Protein AF-A0A3L9I857-F1 (afdb_monomer)

Organism: Escherichia coli (NCBI:txid562)

Structure (mmCIF, N/CA/C/O backbone):
data_AF-A0A3L9I857-F1
#
_entry.id   AF-A0A3L9I857-F1
#
loop_
_atom_site.group_PDB
_atom_site.id
_atom_site.type_symbol
_atom_site.label_atom_id
_atom_site.label_alt_id
_atom_site.label_comp_id
_atom_site.label_asym_id
_atom_site.label_entity_id
_atom_site.label_seq_id
_atom_site.pdbx_PDB_ins_code
_atom_site.Cartn_x
_atom_site.Cartn_y
_atom_site.Cartn_z
_atom_site.occupancy
_atom_site.B_iso_or_equiv
_atom_site.auth_seq_id
_atom_site.auth_comp_id
_atom_site.auth_asym_id
_atom_site.auth_atom_id
_atom_site.pdbx_PDB_model_num
ATOM 1 N N . LEU A 1 1 ? 0.144 4.232 2.025 1.00 64.94 1 LEU A N 1
ATOM 2 C CA . LEU A 1 1 ? 0.480 4.377 3.456 1.00 64.94 1 LEU A CA 1
ATOM 3 C C . LEU A 1 1 ? 1.891 3.867 3.713 1.00 64.94 1 LEU A C 1
ATOM 5 O O . LEU A 1 1 ? 2.197 2.730 3.366 1.00 64.94 1 LEU A O 1
ATOM 9 N N . SER A 1 2 ? 2.730 4.739 4.273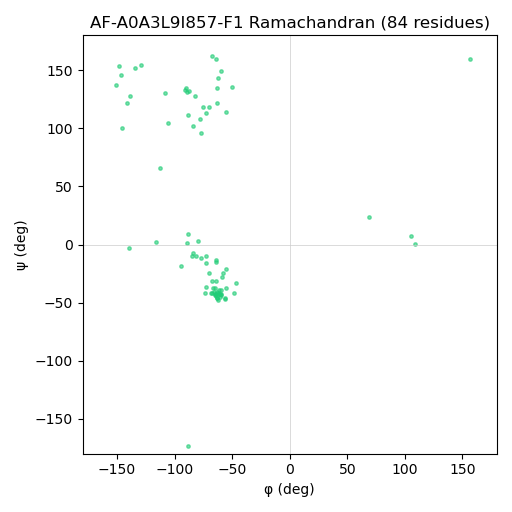 1.00 63.50 2 SER A N 1
ATOM 10 C CA . SER A 1 2 ? 4.142 4.531 4.629 1.00 63.50 2 SER A CA 1
ATOM 11 C C . SER A 1 2 ? 4.317 3.949 6.045 1.00 63.50 2 SER A C 1
ATOM 13 O O . SER A 1 2 ? 3.341 3.578 6.701 1.00 63.50 2 SER A O 1
ATOM 15 N N . ALA A 1 3 ? 5.571 3.849 6.508 1.00 56.59 3 ALA A N 1
ATOM 16 C CA . ALA A 1 3 ? 5.925 3.494 7.884 1.00 56.59 3 ALA A CA 1
ATOM 17 C C . ALA A 1 3 ? 5.157 4.357 8.910 1.00 56.59 3 ALA A C 1
ATOM 19 O O . ALA A 1 3 ? 5.046 5.569 8.732 1.00 56.59 3 ALA A O 1
ATOM 20 N N . GLY A 1 4 ? 4.626 3.729 9.969 1.00 64.75 4 GLY A N 1
ATOM 21 C CA . GLY A 1 4 ? 3.883 4.404 11.047 1.00 64.75 4 GLY A CA 1
ATOM 22 C C . GLY A 1 4 ? 2.367 4.158 11.093 1.00 64.75 4 GLY A C 1
ATOM 23 O O . GLY A 1 4 ? 1.713 4.664 12.004 1.00 64.75 4 GLY A O 1
ATOM 24 N N . ARG A 1 5 ? 1.790 3.350 10.183 1.00 74.50 5 ARG A N 1
ATOM 25 C CA . ARG A 1 5 ? 0.344 3.021 10.212 1.00 74.50 5 ARG A CA 1
ATOM 26 C C . ARG A 1 5 ? -0.125 2.375 11.518 1.00 74.50 5 ARG A C 1
ATOM 28 O O . ARG A 1 5 ? -1.289 2.513 11.862 1.00 74.50 5 ARG A O 1
ATOM 35 N N . GLU A 1 6 ? 0.770 1.723 12.259 1.00 68.69 6 GLU A N 1
ATOM 36 C CA . GLU A 1 6 ? 0.458 1.121 13.564 1.00 68.69 6 GLU A CA 1
ATOM 37 C C . GLU A 1 6 ? -0.063 2.138 14.587 1.00 68.69 6 GLU A C 1
ATOM 39 O O . GLU A 1 6 ? -0.830 1.782 15.475 1.00 68.69 6 GLU A O 1
ATOM 44 N N . GLN A 1 7 ? 0.331 3.407 14.456 1.00 74.19 7 GLN A N 1
ATOM 45 C CA . GLN A 1 7 ? -0.123 4.484 15.337 1.00 74.19 7 GLN A CA 1
ATOM 46 C C . GLN A 1 7 ? -1.469 5.079 14.888 1.00 74.19 7 GLN A C 1
ATOM 48 O O . GLN A 1 7 ? -2.065 5.873 15.615 1.00 74.19 7 GLN A O 1
ATOM 53 N N . MET A 1 8 ? -1.959 4.716 13.697 1.00 81.12 8 MET A N 1
ATOM 54 C CA . MET A 1 8 ? -3.248 5.160 13.169 1.00 81.12 8 MET A CA 1
ATOM 55 C C . MET A 1 8 ? -4.341 4.169 13.558 1.00 81.12 8 MET A C 1
ATOM 57 O O . MET A 1 8 ? -4.200 2.964 13.353 1.00 81.12 8 MET A O 1
ATOM 61 N N . ASN A 1 9 ? -5.463 4.685 14.057 1.00 85.44 9 ASN A N 1
ATOM 62 C CA . ASN A 1 9 ? -6.651 3.864 14.263 1.00 85.44 9 ASN A CA 1
ATOM 63 C C . ASN A 1 9 ? -7.250 3.406 12.917 1.00 85.44 9 ASN A C 1
ATOM 65 O O . ASN A 1 9 ? -6.963 3.964 11.853 1.00 85.44 9 ASN A O 1
ATOM 69 N N . GLU A 1 10 ? -8.096 2.378 12.972 1.00 85.69 10 GLU A N 1
ATOM 70 C CA . GLU A 1 10 ? -8.729 1.770 11.795 1.00 85.69 10 GLU A CA 1
ATOM 71 C C . GLU A 1 10 ? -9.503 2.802 10.954 1.00 85.69 10 GLU A C 1
ATOM 73 O O . GLU A 1 10 ? -9.461 2.770 9.724 1.00 85.69 10 GLU A 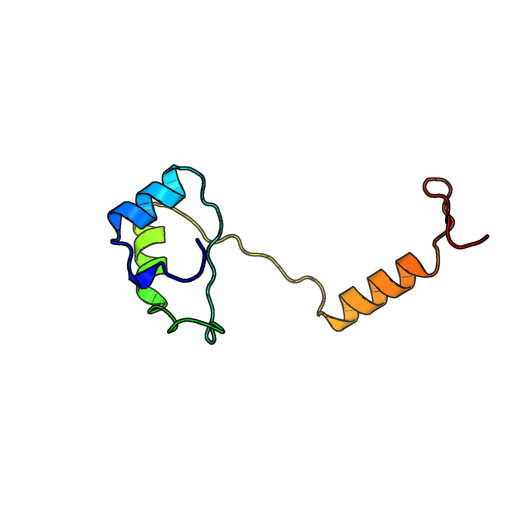O 1
ATOM 78 N N . GLN A 1 11 ? -10.158 3.766 11.608 1.00 88.62 11 GLN A N 1
ATOM 79 C CA . GLN A 1 11 ? -10.950 4.807 10.953 1.00 88.62 11 GLN A CA 1
ATOM 80 C C . GLN A 1 11 ? -10.074 5.767 10.139 1.00 88.62 11 GLN A C 1
ATOM 82 O O . GLN A 1 11 ? -10.424 6.127 9.016 1.00 88.62 11 GLN A O 1
ATOM 87 N N . THR A 1 12 ? -8.922 6.166 10.679 1.00 88.38 12 THR A N 1
ATOM 88 C CA . THR A 1 12 ? -7.952 7.014 9.981 1.00 88.38 12 THR A CA 1
ATOM 89 C C . THR A 1 12 ? -7.386 6.289 8.768 1.00 88.38 12 THR A C 1
ATOM 91 O O . THR A 1 12 ? -7.317 6.880 7.693 1.00 88.38 12 THR A O 1
ATOM 94 N N . GLN A 1 13 ? -7.052 5.002 8.900 1.00 87.62 13 GLN A N 1
ATOM 95 C CA . GLN A 1 13 ? -6.576 4.210 7.765 1.00 87.62 13 GLN A CA 1
ATOM 96 C C . GLN A 1 13 ? -7.649 4.086 6.676 1.00 87.62 13 GLN A C 1
ATOM 98 O O . GLN A 1 13 ? -7.359 4.344 5.508 1.00 87.62 13 GLN A O 1
ATOM 103 N N . ALA A 1 14 ? -8.897 3.783 7.051 1.00 88.56 14 ALA A N 1
ATOM 104 C CA . ALA A 1 14 ? -10.028 3.748 6.126 1.00 88.56 14 ALA A CA 1
ATOM 105 C C . ALA A 1 14 ? -10.216 5.079 5.386 1.00 88.56 14 ALA A C 1
ATOM 107 O O . ALA A 1 14 ? -10.347 5.095 4.162 1.00 88.56 14 ALA A O 1
ATOM 108 N N . MET A 1 15 ? -10.159 6.197 6.114 1.00 88.88 15 MET A N 1
ATOM 109 C CA . MET A 1 15 ? -10.255 7.531 5.530 1.00 88.88 15 MET A CA 1
ATOM 110 C C . MET A 1 15 ? -9.117 7.801 4.540 1.00 88.88 15 MET A C 1
ATOM 112 O O . MET A 1 15 ? -9.372 8.374 3.487 1.00 88.88 15 MET A O 1
ATOM 116 N N . CYS A 1 16 ? -7.885 7.360 4.819 1.00 89.19 16 CYS A N 1
ATOM 117 C CA . CYS A 1 16 ? -6.777 7.493 3.871 1.00 89.19 16 CYS A CA 1
ATOM 118 C C . CYS A 1 16 ? -7.055 6.767 2.548 1.00 89.19 16 CYS A C 1
ATOM 120 O O . CYS A 1 16 ? -6.801 7.340 1.490 1.00 89.19 16 CYS A O 1
ATOM 122 N N . PHE A 1 17 ? -7.599 5.545 2.585 1.00 87.50 17 PHE A N 1
ATOM 123 C CA . PHE A 1 17 ? -7.984 4.829 1.362 1.00 87.50 17 PHE A CA 1
ATOM 124 C C . PHE A 1 17 ? -9.122 5.530 0.619 1.00 87.50 17 PHE A C 1
ATOM 126 O O . PHE A 1 17 ? -9.041 5.712 -0.594 1.00 87.50 17 PHE A O 1
ATOM 133 N N . MET A 1 18 ? -10.145 5.999 1.339 1.00 86.25 18 MET A N 1
ATOM 134 C CA . MET A 1 18 ? -11.246 6.768 0.744 1.00 86.25 18 MET A CA 1
ATOM 135 C C . MET A 1 18 ? -10.777 8.104 0.147 1.00 86.25 18 MET A C 1
ATOM 137 O O . MET A 1 18 ? -11.328 8.557 -0.851 1.00 86.25 18 MET A O 1
ATOM 141 N N . ALA A 1 19 ? -9.739 8.716 0.722 1.00 90.25 19 ALA A N 1
ATOM 142 C CA . ALA A 1 19 ? -9.113 9.944 0.236 1.00 90.25 19 ALA A CA 1
ATOM 143 C C . ALA A 1 19 ? -8.138 9.721 -0.940 1.00 90.25 19 ALA A C 1
ATOM 145 O O . ALA A 1 19 ? -7.516 10.678 -1.400 1.00 90.25 19 ALA A O 1
ATOM 146 N N . GLY A 1 20 ? -7.998 8.486 -1.436 1.00 85.62 20 GLY A N 1
ATOM 147 C CA . GLY A 1 20 ? -7.214 8.172 -2.634 1.00 85.62 20 GLY A CA 1
ATOM 148 C C . GLY A 1 20 ? -5.863 7.503 -2.379 1.00 85.62 20 GLY A C 1
ATOM 149 O O . GLY A 1 20 ? -5.101 7.307 -3.326 1.00 85.62 20 GLY A O 1
ATOM 150 N N . ALA A 1 21 ? -5.541 7.113 -1.141 1.00 86.88 21 ALA A N 1
ATOM 151 C CA . ALA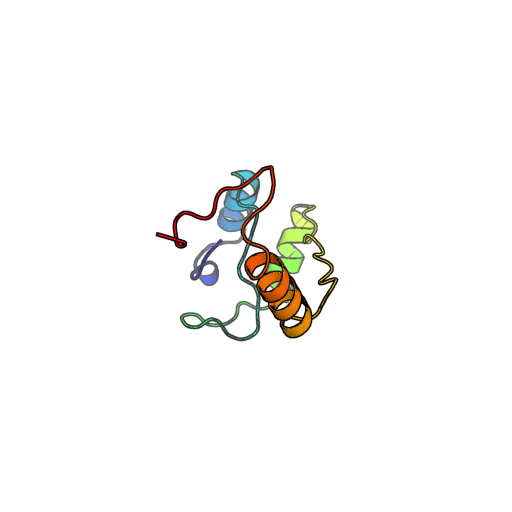 A 1 21 ? -4.405 6.223 -0.923 1.00 86.88 21 ALA A CA 1
ATOM 152 C C . ALA A 1 21 ? -4.678 4.872 -1.608 1.00 86.88 21 ALA A C 1
ATOM 154 O O . ALA A 1 21 ? -5.652 4.198 -1.295 1.00 86.88 21 ALA A O 1
ATOM 155 N N . ASN A 1 22 ? -3.804 4.468 -2.527 1.00 84.31 22 ASN A N 1
ATOM 156 C CA . ASN A 1 22 ? -3.976 3.280 -3.375 1.00 84.31 22 ASN A CA 1
ATOM 157 C C . ASN A 1 22 ? -2.912 2.193 -3.143 1.00 84.31 22 ASN A C 1
ATOM 159 O O . ASN A 1 22 ? -2.884 1.186 -3.841 1.00 84.31 22 ASN A O 1
ATOM 163 N N . SER A 1 23 ? -2.001 2.406 -2.197 1.00 83.06 23 SER A N 1
ATOM 164 C CA . SER A 1 23 ? -0.871 1.514 -1.937 1.00 83.06 23 SER A CA 1
ATOM 165 C C . SER A 1 23 ? -0.535 1.492 -0.453 1.00 83.06 23 SER A C 1
ATOM 167 O O . SER A 1 23 ? -0.659 2.512 0.229 1.00 83.06 23 SER A O 1
ATOM 169 N N . ILE A 1 24 ? -0.087 0.347 0.060 1.00 79.56 24 ILE A N 1
ATOM 170 C CA . ILE A 1 24 ? 0.497 0.209 1.399 1.00 79.56 24 ILE A CA 1
ATOM 171 C C . ILE A 1 24 ? 1.761 -0.635 1.339 1.00 79.56 24 ILE A C 1
ATOM 173 O O . ILE A 1 24 ? 1.883 -1.505 0.481 1.00 79.56 24 ILE A O 1
ATOM 177 N N . PHE A 1 25 ? 2.687 -0.397 2.266 1.00 75.50 25 PHE A N 1
ATOM 178 C CA . PHE A 1 25 ? 3.841 -1.276 2.438 1.00 75.50 25 PHE A CA 1
ATOM 179 C C . PHE A 1 25 ? 3.472 -2.492 3.283 1.00 75.50 25 PHE A C 1
ATOM 181 O O . PHE A 1 25 ? 2.962 -2.355 4.397 1.00 75.50 25 PHE A O 1
ATOM 188 N N . TYR A 1 26 ? 3.770 -3.669 2.752 1.00 66.69 26 TYR A N 1
ATOM 189 C CA . TYR A 1 26 ? 3.409 -4.963 3.312 1.00 66.69 26 TYR A CA 1
ATOM 190 C C . TYR A 1 26 ? 4.605 -5.911 3.157 1.00 66.69 26 TYR A C 1
ATOM 192 O O . TYR A 1 26 ? 5.154 -6.004 2.060 1.00 66.69 26 TYR A O 1
ATOM 200 N N . GLY A 1 27 ? 5.057 -6.567 4.232 1.00 59.38 27 GLY A N 1
ATOM 201 C CA . GLY A 1 27 ? 6.153 -7.539 4.150 1.00 59.38 27 GLY A CA 1
ATOM 202 C C . GLY A 1 27 ? 6.913 -7.779 5.457 1.00 59.38 27 GLY A C 1
ATOM 203 O O . GLY A 1 27 ? 6.927 -6.947 6.355 1.00 59.38 27 GLY A O 1
ATOM 204 N N . CYS A 1 28 ? 7.611 -8.917 5.526 1.00 52.59 28 CYS A N 1
ATOM 205 C CA . CYS A 1 28 ? 8.213 -9.480 6.744 1.00 52.59 28 CYS A CA 1
ATOM 206 C C . CYS A 1 28 ? 9.320 -8.636 7.401 1.00 52.59 28 CYS A C 1
ATOM 208 O O . CYS A 1 28 ? 9.734 -8.934 8.520 1.00 52.59 28 CYS A O 1
ATOM 210 N N . LYS A 1 29 ? 9.849 -7.618 6.713 1.00 47.81 29 LYS A N 1
ATOM 211 C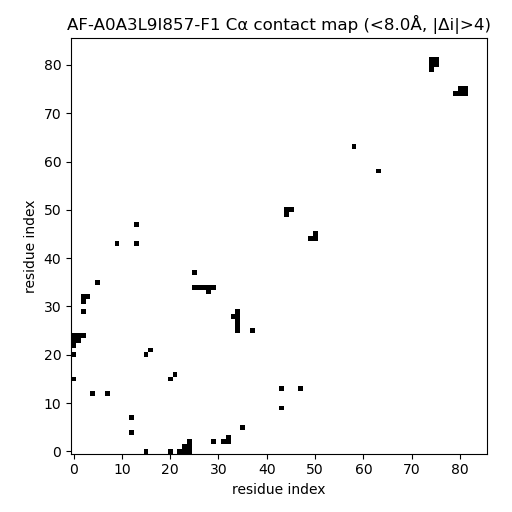 CA . LYS A 1 29 ? 10.958 -6.799 7.206 1.00 47.81 29 LYS A CA 1
ATOM 212 C C . LYS A 1 29 ? 10.801 -5.357 6.741 1.00 47.81 29 LYS A C 1
ATOM 214 O O . LYS A 1 29 ? 11.143 -5.014 5.613 1.00 47.81 29 LYS A O 1
ATOM 219 N N . LEU A 1 30 ? 10.311 -4.508 7.634 1.00 56.50 30 LEU A N 1
ATOM 220 C CA . LEU A 1 30 ? 10.392 -3.061 7.477 1.00 56.50 30 LEU A CA 1
ATOM 221 C C . LEU A 1 30 ? 11.732 -2.605 8.074 1.00 56.50 30 LEU A C 1
ATOM 223 O O . LEU A 1 30 ? 12.101 -3.004 9.175 1.00 56.50 30 LEU A O 1
ATOM 227 N N . LEU A 1 31 ? 12.486 -1.780 7.342 1.00 56.44 31 LEU A N 1
ATOM 228 C CA . LEU A 1 31 ? 13.802 -1.275 7.775 1.00 56.44 31 LEU A CA 1
ATOM 229 C C . LEU A 1 31 ? 13.730 -0.377 9.026 1.00 56.44 31 LEU A C 1
ATOM 231 O O . LEU A 1 31 ? 14.757 -0.103 9.637 1.00 56.44 31 LEU A O 1
ATOM 235 N N . THR A 1 32 ? 12.535 0.096 9.392 1.00 52.19 32 THR A N 1
ATOM 236 C CA . THR A 1 32 ? 12.341 1.160 10.390 1.00 52.19 32 THR A CA 1
ATOM 237 C C . THR A 1 32 ? 11.163 0.943 11.346 1.00 52.19 32 THR A 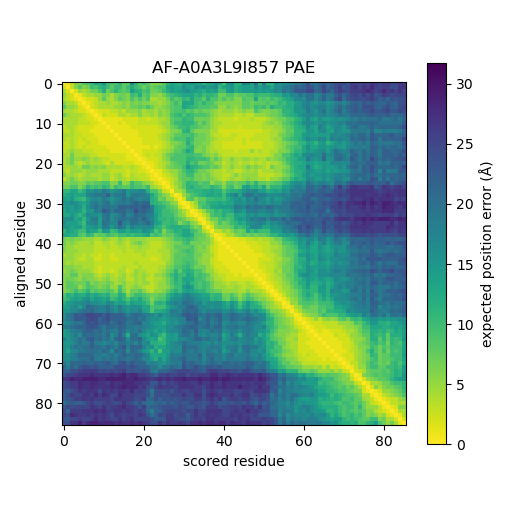C 1
ATOM 239 O O . THR A 1 32 ? 10.945 1.778 12.217 1.00 52.19 32 THR A O 1
ATOM 242 N N . THR A 1 33 ? 10.368 -0.122 11.202 1.00 51.66 33 THR A N 1
ATOM 243 C CA . THR A 1 33 ? 9.153 -0.343 12.019 1.00 51.66 33 THR A CA 1
ATOM 244 C C . THR A 1 33 ? 8.886 -1.838 12.232 1.00 51.66 33 THR A C 1
ATOM 246 O O . THR A 1 33 ? 9.329 -2.646 11.419 1.00 51.66 33 THR A O 1
ATOM 249 N N . PRO A 1 34 ? 8.203 -2.252 13.313 1.00 54.88 34 PRO A N 1
ATOM 250 C CA . PRO A 1 34 ? 7.702 -3.619 13.445 1.00 54.88 34 PRO A CA 1
ATOM 251 C C . PRO A 1 34 ? 6.731 -3.946 12.303 1.00 54.88 34 PRO A C 1
ATOM 253 O O . PRO A 1 34 ? 6.080 -3.049 11.771 1.00 54.88 34 PRO A O 1
ATOM 256 N N . ASN A 1 35 ? 6.669 -5.214 11.890 1.00 55.31 35 ASN A N 1
ATOM 257 C CA . ASN A 1 35 ? 5.737 -5.648 10.851 1.00 55.31 35 ASN A CA 1
ATOM 258 C C . ASN A 1 35 ? 4.318 -5.725 11.446 1.00 55.31 35 ASN A C 1
ATOM 260 O O . ASN A 1 35 ? 4.120 -6.528 12.363 1.00 55.31 35 ASN A O 1
ATOM 264 N N . PRO A 1 36 ? 3.343 -4.939 10.956 1.00 59.69 36 PRO A N 1
ATOM 265 C CA . PRO A 1 36 ? 1.973 -5.014 11.446 1.00 59.69 36 PRO A CA 1
ATOM 266 C C . PRO A 1 36 ? 1.401 -6.402 11.168 1.00 59.69 36 PRO A C 1
ATOM 268 O O . PRO A 1 36 ? 1.694 -6.995 10.129 1.00 59.69 36 PRO A O 1
ATOM 271 N N . GLU A 1 37 ? 0.587 -6.922 12.090 1.00 61.12 37 GLU A N 1
ATOM 272 C CA . GLU A 1 37 ? -0.072 -8.216 11.908 1.00 61.12 37 GLU A CA 1
ATOM 273 C C . GLU A 1 37 ? -0.868 -8.222 10.603 1.00 61.12 37 GLU A C 1
ATOM 275 O O . GLU A 1 37 ? -1.857 -7.503 10.443 1.00 61.12 37 GLU A O 1
ATOM 280 N N . GLU A 1 38 ? -0.398 -9.068 9.693 1.00 60.38 38 GLU A N 1
ATOM 281 C CA . GLU A 1 38 ? -0.852 -9.277 8.322 1.00 60.38 38 GLU A CA 1
ATOM 282 C C . GLU A 1 38 ? -2.387 -9.393 8.201 1.00 60.38 38 GLU A C 1
ATOM 284 O O . GLU A 1 38 ? -3.011 -8.906 7.256 1.00 60.38 38 GLU A O 1
ATOM 289 N N . ASP A 1 39 ? -3.011 -9.952 9.236 1.00 68.00 39 ASP A N 1
ATOM 290 C CA . ASP A 1 39 ? -4.451 -10.160 9.344 1.00 68.00 39 ASP A CA 1
ATOM 291 C C . ASP A 1 39 ? -5.283 -8.871 9.455 1.00 68.00 39 ASP A C 1
ATOM 293 O O . ASP A 1 39 ? -6.428 -8.836 8.994 1.00 68.00 39 ASP A O 1
ATOM 297 N N . LYS A 1 40 ? -4.756 -7.798 10.058 1.00 76.00 40 LYS A N 1
ATOM 298 C CA . LYS A 1 40 ? -5.548 -6.578 10.321 1.00 76.00 40 LYS A CA 1
ATOM 299 C C . LYS A 1 40 ? -5.806 -5.779 9.049 1.00 76.00 40 LYS A C 1
ATOM 301 O O . LYS A 1 40 ? -6.934 -5.336 8.828 1.00 76.00 40 LYS A O 1
ATOM 306 N N . ASP A 1 41 ? -4.794 -5.652 8.193 1.00 78.50 41 ASP A N 1
ATOM 307 C CA . ASP A 1 41 ? -4.918 -4.951 6.911 1.00 78.50 41 ASP A CA 1
ATOM 308 C C . ASP A 1 41 ? -5.879 -5.707 5.975 1.00 78.50 41 ASP A C 1
ATOM 310 O O . ASP A 1 41 ? -6.757 -5.105 5.354 1.00 78.50 41 ASP A O 1
ATOM 314 N N . LEU A 1 42 ? -5.794 -7.044 5.948 1.00 79.06 42 LEU A N 1
ATOM 315 C CA . LEU A 1 42 ? -6.711 -7.894 5.180 1.00 79.06 42 LEU A CA 1
ATOM 316 C C . LEU A 1 42 ? -8.163 -7.771 5.662 1.00 79.06 42 LEU A C 1
ATOM 318 O O . LEU A 1 42 ? -9.086 -7.702 4.845 1.00 79.06 42 LEU A O 1
ATOM 322 N N . GLN A 1 43 ? -8.389 -7.723 6.978 1.00 83.31 43 GLN A N 1
ATOM 323 C CA . GLN A 1 43 ? -9.724 -7.503 7.543 1.00 83.31 43 GLN A CA 1
ATOM 324 C C . GLN A 1 43 ? -10.275 -6.119 7.189 1.00 83.31 43 GLN A C 1
ATOM 326 O O . GLN A 1 43 ? -11.442 -6.013 6.804 1.00 83.31 43 GLN A O 1
ATOM 331 N N . LEU A 1 44 ? -9.447 -5.075 7.271 1.00 84.44 44 LEU A N 1
ATOM 332 C CA . LEU A 1 44 ? -9.825 -3.721 6.874 1.00 84.44 44 LEU A CA 1
ATOM 333 C C . LEU A 1 44 ? -10.201 -3.666 5.387 1.00 84.44 44 LEU A C 1
ATOM 335 O O . LEU A 1 44 ? -11.246 -3.124 5.036 1.00 84.44 44 LEU A O 1
ATOM 339 N N . PHE A 1 45 ? -9.408 -4.286 4.513 1.00 86.62 45 PHE A N 1
ATOM 340 C CA . PHE A 1 45 ? -9.696 -4.328 3.076 1.00 86.62 45 PHE A CA 1
ATOM 341 C C . PHE A 1 45 ? -11.009 -5.037 2.771 1.00 86.62 45 PHE A C 1
ATOM 343 O O . PHE A 1 45 ? -11.815 -4.508 2.006 1.00 86.62 45 PHE A O 1
ATOM 350 N N . ARG A 1 46 ? -11.289 -6.161 3.443 1.00 85.81 46 ARG A N 1
ATOM 351 C CA . ARG A 1 46 ? -12.586 -6.846 3.330 1.00 85.81 46 ARG A CA 1
ATOM 352 C C . ARG A 1 46 ? -13.749 -5.956 3.771 1.00 85.81 46 ARG A C 1
ATOM 354 O O . ARG A 1 46 ? -14.765 -5.929 3.085 1.00 85.81 46 ARG A O 1
ATOM 361 N N . LYS A 1 47 ? -13.606 -5.211 4.875 1.00 87.62 47 LYS A N 1
ATOM 362 C CA . LYS A 1 47 ? -14.636 -4.266 5.352 1.00 87.62 47 LYS A CA 1
ATOM 363 C C . LYS A 1 47 ? -14.867 -3.110 4.375 1.00 87.62 47 LYS A C 1
ATOM 365 O O . LYS A 1 47 ? -16.002 -2.678 4.210 1.00 87.62 47 LYS A O 1
ATOM 370 N N . LEU A 1 48 ? -13.802 -2.617 3.742 1.00 87.38 48 LEU A N 1
ATOM 371 C CA . LEU A 1 48 ? -13.850 -1.510 2.783 1.00 87.38 48 LEU A CA 1
ATOM 372 C C . LEU A 1 48 ? -14.205 -1.949 1.353 1.00 87.38 48 LEU A C 1
ATOM 374 O O . LEU A 1 48 ? -14.392 -1.094 0.492 1.00 87.38 48 LEU A O 1
ATOM 378 N N . GLY A 1 49 ? -14.290 -3.256 1.082 1.00 87.44 49 GLY A N 1
ATOM 379 C CA . GLY A 1 49 ? -14.510 -3.787 -0.267 1.00 87.44 49 GLY A CA 1
ATOM 380 C C . GLY A 1 49 ? -13.322 -3.579 -1.215 1.00 87.44 49 GLY A C 1
ATOM 381 O O . GLY A 1 49 ? -13.506 -3.542 -2.430 1.00 87.44 49 GLY A O 1
ATOM 382 N N . LEU A 1 50 ? -12.110 -3.419 -0.674 1.00 85.88 50 LEU A N 1
ATOM 383 C CA . LEU A 1 50 ? -10.883 -3.215 -1.442 1.00 85.88 50 LEU A CA 1
ATOM 384 C C . LEU A 1 50 ? -10.232 -4.560 -1.768 1.00 85.88 50 LEU A C 1
ATOM 386 O O . LEU A 1 50 ? -10.081 -5.415 -0.896 1.00 85.88 50 LEU A O 1
ATOM 390 N N . ASN A 1 51 ? -9.801 -4.724 -3.018 1.00 83.94 51 ASN A N 1
ATOM 391 C CA . ASN A 1 51 ? -9.059 -5.900 -3.457 1.00 83.94 51 ASN A CA 1
ATOM 392 C C . ASN A 1 51 ? -7.594 -5.523 -3.701 1.00 83.94 51 ASN A C 1
ATOM 394 O O . ASN A 1 51 ? -7.340 -4.543 -4.407 1.00 83.94 51 ASN A O 1
ATOM 398 N N . PRO A 1 52 ? -6.626 -6.282 -3.159 1.00 78.38 52 PRO A N 1
ATOM 399 C CA . PRO A 1 52 ? -5.228 -6.071 -3.488 1.00 78.38 52 PRO A CA 1
ATOM 400 C C . PRO A 1 52 ? -5.010 -6.331 -4.980 1.00 78.38 52 PRO A C 1
ATOM 402 O O . PRO A 1 52 ? -5.492 -7.319 -5.539 1.00 78.38 52 PRO A O 1
ATOM 405 N N . GLN A 1 53 ? -4.274 -5.434 -5.628 1.00 80.62 53 GLN A N 1
ATOM 406 C CA . GLN A 1 53 ? -3.916 -5.597 -7.027 1.00 80.62 53 GLN A CA 1
ATOM 407 C C . GLN A 1 53 ? -2.913 -6.746 -7.160 1.00 80.62 53 GLN A C 1
ATOM 409 O O . GLN A 1 53 ? -1.817 -6.697 -6.603 1.00 80.62 53 GLN A O 1
ATOM 414 N N . GLN A 1 54 ? -3.293 -7.790 -7.895 1.00 73.31 54 G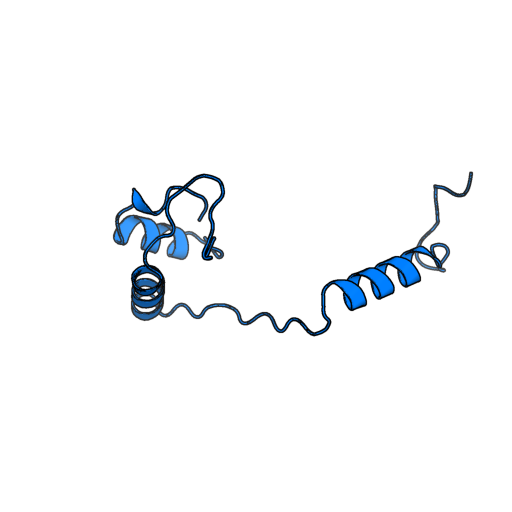LN A N 1
ATOM 415 C CA . GLN A 1 54 ? -2.381 -8.872 -8.240 1.00 73.31 54 GLN A CA 1
ATOM 416 C C . GLN A 1 54 ? -1.472 -8.414 -9.376 1.00 73.31 54 GLN A C 1
ATOM 418 O O . GLN A 1 54 ? -1.899 -8.294 -10.524 1.00 73.31 54 GLN A O 1
ATOM 423 N N . THR A 1 55 ? -0.207 -8.171 -9.058 1.00 67.44 55 THR A N 1
ATOM 424 C CA . THR A 1 55 ? 0.824 -7.982 -10.075 1.00 67.44 55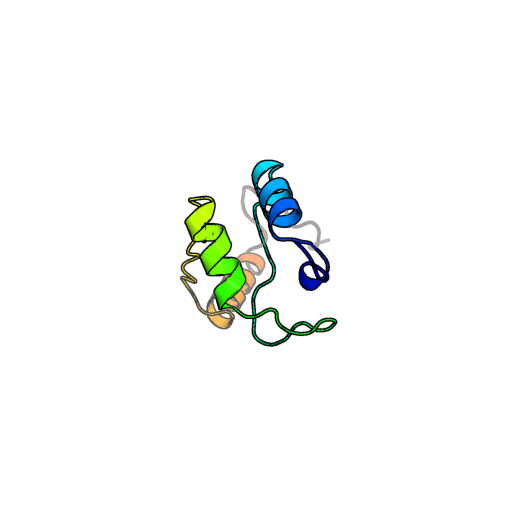 THR A CA 1
ATOM 425 C C . THR A 1 55 ? 1.402 -9.347 -10.421 1.00 67.44 55 THR A C 1
ATOM 427 O O . THR A 1 55 ? 2.075 -9.968 -9.600 1.00 67.44 55 THR A O 1
ATOM 430 N N . ALA A 1 56 ? 1.135 -9.831 -11.634 1.00 67.69 56 ALA A N 1
ATOM 431 C CA . ALA A 1 56 ? 1.839 -10.988 -12.166 1.00 67.69 56 ALA A CA 1
ATOM 432 C C . ALA A 1 56 ? 3.269 -10.562 -12.520 1.00 67.69 56 ALA A C 1
ATOM 434 O O . ALA A 1 56 ? 3.481 -9.755 -13.426 1.00 67.69 56 ALA A O 1
ATOM 435 N N . VAL A 1 57 ? 4.254 -11.092 -11.799 1.00 65.62 57 VAL A N 1
ATOM 436 C CA . VAL A 1 57 ? 5.661 -10.952 -12.177 1.00 65.62 57 VAL A CA 1
ATOM 437 C C . VAL A 1 57 ? 5.901 -11.938 -13.323 1.00 65.62 57 VAL A C 1
ATOM 439 O O . VAL A 1 57 ? 6.044 -13.135 -13.104 1.00 65.62 57 VAL A O 1
ATOM 442 N N . LEU A 1 58 ? 5.822 -11.446 -14.563 1.00 67.38 58 LEU A N 1
ATOM 443 C CA . LEU A 1 58 ? 5.885 -12.275 -15.779 1.00 67.38 58 LEU A CA 1
ATOM 444 C C . LEU A 1 58 ? 7.291 -12.815 -16.086 1.00 67.38 58 LEU A C 1
ATOM 446 O O . LEU A 1 58 ? 7.426 -13.709 -16.914 1.00 67.38 58 LEU A O 1
ATOM 450 N N . ALA A 1 59 ? 8.325 -12.247 -15.469 1.00 68.00 59 ALA A N 1
ATOM 451 C CA . ALA A 1 59 ? 9.723 -12.609 -15.662 1.00 68.00 59 ALA A CA 1
ATOM 452 C C . ALA A 1 59 ? 10.474 -12.323 -14.359 1.00 68.00 59 ALA A C 1
ATOM 454 O O . ALA A 1 59 ? 10.222 -11.288 -13.740 1.00 68.00 59 ALA A O 1
ATOM 455 N N . GLY A 1 60 ? 11.357 -13.227 -13.935 1.00 72.75 60 GLY A N 1
ATOM 456 C CA . GLY A 1 60 ? 12.159 -13.009 -12.727 1.00 72.75 60 GLY A CA 1
ATOM 457 C C . GLY A 1 60 ? 13.097 -11.808 -12.883 1.00 72.75 60 GLY A C 1
ATOM 458 O O . GLY A 1 60 ? 13.421 -11.422 -14.007 1.00 72.75 60 GLY A O 1
ATOM 459 N N . ASP A 1 61 ? 13.570 -11.244 -11.768 1.00 75.56 61 ASP A N 1
ATOM 460 C CA . ASP A 1 61 ? 14.415 -10.037 -11.752 1.00 75.56 61 ASP A CA 1
ATOM 461 C C . ASP A 1 61 ? 15.585 -10.121 -12.754 1.00 75.56 61 ASP A C 1
ATOM 463 O O . ASP A 1 61 ? 15.829 -9.185 -13.512 1.00 75.56 61 ASP A O 1
ATOM 467 N N . ASN A 1 62 ? 16.241 -11.285 -12.846 1.00 79.56 62 ASN A N 1
ATOM 468 C CA . ASN A 1 62 ? 17.348 -11.529 -13.779 1.00 79.56 62 ASN A CA 1
ATOM 469 C C . ASN A 1 62 ? 16.932 -11.438 -15.258 1.00 79.56 62 ASN A C 1
ATOM 471 O O . ASN A 1 62 ? 17.670 -10.900 -16.080 1.00 79.56 62 ASN A O 1
ATOM 475 N N . GLU A 1 63 ? 15.761 -11.970 -15.608 1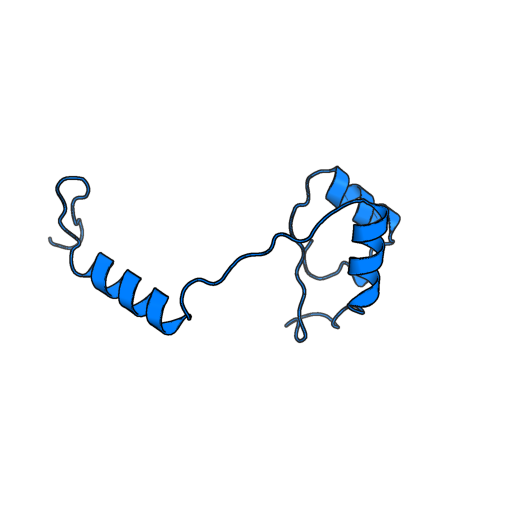.00 80.44 63 GLU A N 1
ATOM 476 C CA . GLU A 1 63 ? 15.249 -11.961 -16.983 1.00 80.44 63 GLU A CA 1
ATOM 477 C C . GLU A 1 63 ? 14.788 -10.556 -17.391 1.00 80.44 63 GLU A C 1
ATOM 479 O O . GLU A 1 63 ? 14.988 -10.141 -18.535 1.00 80.44 63 GLU A O 1
ATOM 484 N N . GLN A 1 64 ? 14.202 -9.799 -16.455 1.00 78.12 64 GLN A N 1
ATOM 485 C CA . GLN A 1 64 ? 13.888 -8.385 -16.668 1.00 78.12 64 GLN A CA 1
ATOM 486 C C . GLN A 1 64 ? 15.161 -7.564 -16.862 1.00 78.12 64 GLN A C 1
ATOM 488 O O . GLN A 1 64 ? 15.220 -6.757 -17.791 1.00 78.12 64 GLN A O 1
ATOM 493 N N . GLN A 1 65 ? 16.182 -7.797 -16.034 1.00 78.19 65 GLN A N 1
ATOM 494 C CA . GLN A 1 65 ? 17.444 -7.072 -16.115 1.00 78.19 65 GLN A CA 1
ATOM 495 C C . GLN A 1 65 ? 18.157 -7.339 -17.447 1.00 78.19 65 GLN A C 1
ATOM 497 O O . GLN A 1 65 ? 18.516 -6.387 -18.133 1.00 78.19 65 GLN A O 1
ATOM 502 N N . GLN A 1 66 ? 18.237 -8.601 -17.887 1.00 81.69 66 GLN A N 1
ATOM 503 C CA . GLN A 1 66 ? 18.789 -8.949 -19.203 1.00 81.69 66 GLN A CA 1
ATOM 504 C C . GLN A 1 66 ? 18.018 -8.303 -20.361 1.00 81.69 66 GLN A C 1
ATOM 506 O O . GLN A 1 66 ? 18.628 -7.853 -21.329 1.00 81.69 66 GLN A O 1
ATOM 511 N N . ARG A 1 67 ? 16.682 -8.235 -20.284 1.00 82.94 67 ARG A N 1
ATOM 512 C CA . ARG A 1 67 ? 15.862 -7.605 -21.331 1.00 82.94 67 ARG A CA 1
ATOM 513 C C . ARG A 1 67 ? 16.073 -6.093 -21.391 1.00 82.94 67 ARG A C 1
ATOM 515 O O . ARG A 1 67 ? 16.159 -5.543 -22.486 1.00 82.94 67 ARG A O 1
ATOM 522 N N . LEU A 1 68 ? 16.154 -5.432 -20.235 1.00 78.44 68 LEU A N 1
ATOM 523 C CA . LEU A 1 68 ? 16.482 -4.008 -20.164 1.00 78.44 68 LEU A CA 1
ATOM 524 C C . LEU A 1 68 ? 17.885 -3.756 -20.718 1.00 78.44 68 LEU A C 1
ATOM 526 O O . LEU A 1 68 ? 18.045 -2.887 -21.566 1.00 78.44 68 LEU A O 1
ATOM 530 N N . GLU A 1 69 ? 18.875 -4.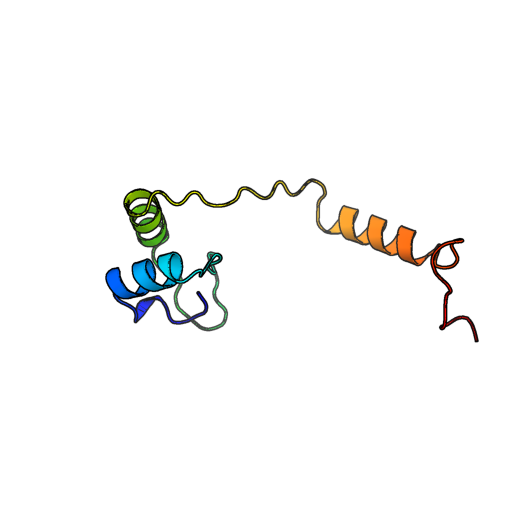547 -20.300 1.00 81.44 69 GLU A N 1
ATOM 531 C CA . GLU A 1 69 ? 20.247 -4.455 -20.806 1.00 81.44 69 GLU A CA 1
ATOM 532 C C . GLU A 1 69 ? 20.284 -4.608 -22.333 1.00 81.44 69 GLU A C 1
ATOM 534 O O . GLU A 1 69 ? 20.860 -3.762 -23.007 1.00 81.44 69 GLU A O 1
ATOM 539 N N . GLN A 1 70 ? 19.599 -5.605 -22.903 1.00 77.69 70 GLN A N 1
ATOM 540 C CA . GLN A 1 70 ? 19.494 -5.766 -24.359 1.00 77.69 70 GLN A CA 1
ATOM 541 C C . GLN A 1 70 ? 18.849 -4.555 -25.049 1.00 77.69 70 GLN A C 1
ATOM 543 O O . GLN A 1 70 ? 19.349 -4.119 -26.081 1.00 77.69 70 GLN A O 1
ATOM 548 N N . ALA A 1 71 ? 17.781 -3.988 -24.478 1.00 75.81 71 ALA A N 1
ATOM 549 C CA . ALA A 1 71 ? 17.114 -2.811 -25.037 1.00 75.81 71 ALA A CA 1
ATOM 550 C C . ALA A 1 71 ? 18.006 -1.555 -24.996 1.00 75.81 71 ALA A C 1
ATOM 552 O O . ALA A 1 71 ? 18.017 -0.779 -25.949 1.00 75.81 71 ALA A O 1
ATOM 553 N N . LEU A 1 72 ? 18.795 -1.381 -23.930 1.00 72.44 72 LEU A N 1
ATOM 554 C CA . LEU A 1 72 ? 19.787 -0.306 -23.824 1.00 72.44 72 LEU A CA 1
ATOM 555 C C . LEU A 1 72 ? 20.984 -0.494 -24.775 1.00 72.44 72 LEU A C 1
ATOM 557 O O . LEU A 1 72 ? 21.617 0.494 -25.138 1.00 72.44 72 LEU A O 1
ATOM 561 N N . MET A 1 73 ? 21.296 -1.729 -25.188 1.00 68.25 73 MET A N 1
ATOM 562 C CA . MET A 1 73 ? 22.369 -2.031 -26.152 1.00 68.25 73 MET A CA 1
ATOM 563 C C . MET A 1 73 ? 21.991 -1.721 -27.610 1.00 68.25 73 MET A C 1
ATOM 565 O O . MET A 1 73 ? 22.875 -1.654 -28.463 1.00 68.25 73 MET A O 1
ATOM 569 N N . THR A 1 74 ? 20.714 -1.448 -27.896 1.00 66.50 74 THR A N 1
ATOM 570 C CA . THR A 1 74 ? 20.233 -0.859 -29.161 1.00 66.50 74 THR A CA 1
ATOM 571 C C . THR A 1 74 ? 19.687 0.558 -28.932 1.00 66.50 74 THR A C 1
ATOM 573 O O . THR A 1 74 ? 18.483 0.776 -29.053 1.00 66.50 74 THR A O 1
ATOM 576 N N . PRO A 1 75 ? 20.536 1.532 -28.553 1.00 60.56 75 PRO A N 1
ATOM 577 C CA . PRO A 1 75 ? 20.085 2.855 -28.122 1.00 60.56 75 PRO A CA 1
ATOM 578 C C . PRO A 1 75 ? 19.754 3.807 -29.279 1.00 60.56 75 PRO A C 1
ATOM 580 O O . PRO A 1 75 ? 19.230 4.886 -29.025 1.00 60.56 75 PRO A O 1
ATOM 583 N N . ASP A 1 76 ? 20.082 3.437 -30.519 1.00 61.56 76 ASP A N 1
ATOM 584 C CA . ASP A 1 76 ? 19.779 4.228 -31.709 1.00 61.56 76 ASP A CA 1
ATOM 585 C C . ASP A 1 76 ? 18.628 3.550 -32.455 1.00 61.56 76 ASP A C 1
ATOM 587 O O . ASP A 1 76 ? 18.774 2.473 -33.040 1.00 61.56 76 ASP A O 1
ATOM 591 N N . THR A 1 77 ? 17.447 4.142 -32.334 1.00 66.88 77 THR A N 1
ATOM 592 C CA . THR A 1 77 ? 16.219 3.696 -32.999 1.00 66.88 77 THR A CA 1
ATOM 593 C C . THR A 1 77 ? 15.608 4.903 -33.691 1.00 66.88 77 THR A C 1
ATOM 595 O O . THR A 1 77 ? 15.816 6.027 -33.245 1.00 66.88 77 THR A O 1
ATOM 598 N N . ASP A 1 78 ? 14.820 4.695 -34.748 1.00 68.56 78 ASP A N 1
ATOM 599 C CA . ASP A 1 78 ? 14.208 5.803 -35.505 1.00 68.56 78 ASP A CA 1
ATOM 600 C C . ASP A 1 78 ? 13.378 6.768 -34.624 1.00 68.56 78 ASP A C 1
ATOM 602 O O . ASP A 1 78 ? 13.160 7.920 -34.995 1.00 68.56 78 ASP A O 1
ATOM 606 N N . GLU A 1 79 ? 12.936 6.321 -33.442 1.00 71.19 79 GLU A N 1
ATOM 607 C CA . GLU A 1 79 ? 12.173 7.118 -32.473 1.00 71.19 79 GLU A CA 1
ATOM 608 C C . GLU A 1 79 ? 13.028 7.798 -31.385 1.00 71.19 79 GLU A C 1
ATOM 610 O O . GLU A 1 79 ? 12.560 8.755 -30.762 1.00 71.19 79 GLU A O 1
ATOM 615 N N . TYR A 1 80 ? 14.268 7.353 -31.141 1.00 67.31 80 TYR A N 1
ATOM 616 C CA . TYR A 1 80 ? 15.081 7.820 -30.013 1.00 67.31 80 TYR A CA 1
ATOM 617 C C . TYR A 1 80 ? 16.560 7.983 -30.388 1.00 67.31 80 TYR A C 1
ATOM 619 O O . TYR A 1 80 ? 17.230 7.027 -30.766 1.00 67.31 80 TYR A O 1
ATOM 627 N N . TYR A 1 81 ? 17.071 9.208 -30.211 1.00 71.12 81 TYR A N 1
ATOM 628 C CA . TYR A 1 81 ? 18.468 9.581 -30.448 1.00 71.12 81 TYR A CA 1
ATOM 629 C C . TYR A 1 81 ? 19.337 9.381 -29.196 1.00 71.12 81 TYR A C 1
ATOM 631 O O . TYR A 1 81 ? 19.011 9.885 -28.114 1.00 71.12 81 TYR A O 1
ATOM 639 N N . ASN A 1 82 ? 20.489 8.721 -29.350 1.00 72.06 82 ASN A N 1
ATOM 640 C CA . ASN A 1 82 ? 21.443 8.505 -28.261 1.00 72.06 82 ASN A CA 1
ATOM 641 C C . ASN A 1 82 ? 22.396 9.703 -28.064 1.00 72.06 82 ASN A C 1
ATOM 643 O O . ASN A 1 82 ? 23.404 9.847 -28.754 1.00 72.06 82 ASN A O 1
ATOM 647 N N . ALA A 1 83 ? 22.128 10.528 -27.049 1.00 69.50 83 ALA A N 1
ATOM 648 C CA . ALA A 1 83 ? 22.950 11.696 -26.715 1.00 69.50 83 ALA A CA 1
ATOM 649 C C . ALA A 1 83 ? 24.318 11.375 -26.068 1.00 69.50 83 ALA A C 1
ATOM 651 O O . ALA A 1 83 ? 25.133 12.282 -25.920 1.00 69.50 83 ALA A O 1
ATOM 652 N N . ALA A 1 84 ? 24.583 10.122 -25.683 1.00 69.62 84 ALA A N 1
ATOM 653 C CA . ALA A 1 84 ? 25.858 9.696 -25.094 1.00 69.62 84 ALA A CA 1
ATOM 654 C C . ALA A 1 84 ? 26.903 9.250 -26.140 1.00 69.62 84 ALA A C 1
ATOM 656 O O . ALA A 1 84 ? 27.991 8.821 -25.767 1.00 69.62 84 ALA A O 1
ATOM 657 N N . ALA A 1 85 ? 26.573 9.318 -27.435 1.00 66.06 85 ALA A N 1
ATOM 658 C CA . ALA A 1 85 ? 27.454 8.935 -28.543 1.00 66.06 85 ALA A CA 1
ATOM 659 C C . ALA A 1 85 ? 28.364 10.078 -29.063 1.00 66.06 85 ALA A C 1
ATOM 661 O O . ALA A 1 85 ? 29.002 9.913 -30.103 1.00 66.06 85 ALA A O 1
ATOM 662 N N . LEU A 1 86 ? 28.414 11.220 -28.363 1.00 55.03 86 LEU A N 1
ATOM 663 C CA . LEU A 1 86 ? 29.326 12.352 -28.609 1.00 55.03 86 LEU A CA 1
ATOM 664 C C . LEU A 1 86 ? 30.531 12.296 -27.665 1.00 55.03 86 LEU A C 1
ATOM 666 O O . LEU A 1 86 ? 31.647 12.607 -28.137 1.00 55.03 86 LEU A O 1
#

pLDDT: mean 73.67, std 11.11, range [47.81, 90.25]

Radius of gyration: 20.13 Å; Cα contacts (8 Å, |Δi|>4): 36; chains: 1; bounding box: 44×25×51 Å

Foldseek 3Di:
DEPPCVVPDLVRVLVCVVVPPDDDDADCDDPPHHHPDPVVVVVSCVVSVHDDDDDDPVDPPVRVVVVVVVVVVPQDDPVHDDPVPD

Sequence (86 aa):
LSAGREQMNEQTQAMCFMAGANSIFYGCKLLTTPNPEEDKDLQLFRKLGLNPQQTAVLAGDNEQQQRLEQALMTPDTDEYYNAAAL

Mean predicted aligned error: 13.32 Å

InterPro domains:
  IPR002684 Biotin synthase/Biotin biosynthesis bifunctional protein BioAB [PTHR22976] (1-70)
  IPR010722 Biotin and thiamin synthesis-associated domain [PF06968] (1-51)
  IPR010722 Biotin and thiamin synthesis-associated domain [SM00876] (1-52)
  IPR013785 Aldolase-type TIM barrel [G3DSA:3.20.20.70] (1-55)
  IPR058240 Radical SAM superfamily [SSF102114] (1-53)

Secondary structure (DSSP, 8-state):
--TTGGGS-HHHHHHHHHTT------SS--SSSPPP-HHHHHHHHHHHT---------S-HHHHHHHHHHHHH---BTTB--GGG-

Solvent-accessible surface area (backbone atoms only — not comparable to full-atom values): 5749 Å² total; per-residue (Å²): 81,69,93,67,58,87,81,48,54,72,67,58,53,51,48,42,43,76,74,63,48,86,58,68,81,82,62,97,72,50,98,85,50,83,62,74,66,72,65,57,60,55,51,50,26,61,75,70,72,54,75,84,82,84,78,80,79,90,56,58,73,68,56,48,49,52,51,51,52,54,52,62,74,56,49,73,46,103,88,42,82,56,83,85,81,118